Protein AF-A0AAW4ETQ3-F1 (afdb_monomer)

Secondary structure (DSSP, 8-state):
--SHHHHHHHHHHHHHHHHHHHHHHHHHTS--TTGGGTSPTTPPPPP-HHHHHHHHHHHHHHHHHHHHHH-TT--TTHHHHHHHHHHHHHHHHHHHHHHGGG--HHHHHHHHHHHHHHHHHHHHHHHHHHHHHHHHHHHHHHHHHS----

Foldseek 3Di:
DPDVVVVVLVVVLVVLLVVLLVLLQVLLVDDQPLVVVVDDVPDDDDRPVVLSVVLSVVVVVLSVQLCVQQVPVPLVCNLVSLVVNLVVLVVVLVVLVVVPPRDGSSSVSSSVSSVVVNVVSVVVNVVSVVVVVVVVVVVVVVVVVPDDDD

Radius of gyration: 21.85 Å; Cα contacts (8 Å, |Δi|>4): 89; chains: 1; bounding box: 51×23×80 Å

Sequence (150 aa):
MSDRSTRLYYLAAVVIWLAVMAALIHAGTQTDYWMQRWLEPGEVQPYPIRAVAIFALMSTVEIAVVMLIVRPWRWRRLWLRLLIAFALLLTWSVPFAMGAMHQSPVYGAHLLWLLLLDLGLFLALCAVSVIRAWQALRRRASAARGYPSP

Mean predicted aligned error: 6.48 Å

Structure (mmCIF, N/CA/C/O backbone):
data_AF-A0AAW4ETQ3-F1
#
_entry.id   AF-A0AAW4ETQ3-F1
#
loop_
_atom_site.group_PDB
_atom_site.id
_atom_site.type_symbol
_atom_site.label_atom_id
_atom_site.label_alt_id
_atom_site.label_comp_id
_atom_site.label_asym_id
_atom_site.label_entity_id
_atom_site.label_seq_id
_atom_site.pdbx_PDB_ins_code
_atom_site.Cartn_x
_atom_site.Cartn_y
_atom_site.Cartn_z
_atom_site.occupancy
_atom_site.B_iso_or_equiv
_atom_site.auth_seq_id
_atom_site.auth_comp_id
_atom_site.auth_asym_id
_atom_site.auth_atom_id
_atom_site.pdbx_PDB_model_num
ATOM 1 N N . MET A 1 1 ? -27.339 5.009 8.698 1.00 51.59 1 MET A N 1
ATOM 2 C CA . MET A 1 1 ? -26.104 5.782 8.392 1.00 51.59 1 MET A CA 1
ATOM 3 C C . MET A 1 1 ? -25.127 5.011 7.470 1.00 51.59 1 MET A C 1
ATOM 5 O O . MET A 1 1 ? -23.930 5.051 7.715 1.00 51.59 1 MET A O 1
ATOM 9 N N . SER A 1 2 ? -25.580 4.305 6.416 1.00 61.34 2 SER A N 1
ATOM 10 C CA . SER A 1 2 ? -24.779 3.206 5.813 1.00 61.34 2 SER A CA 1
ATOM 11 C C . SER A 1 2 ? -24.360 3.344 4.337 1.00 61.34 2 SER A C 1
ATOM 13 O O . SER A 1 2 ? -23.543 2.543 3.892 1.00 61.34 2 SER A O 1
ATOM 15 N N . ASP A 1 3 ? -24.874 4.308 3.567 1.00 74.12 3 ASP A N 1
ATOM 16 C CA . ASP A 1 3 ? -24.612 4.342 2.113 1.00 74.12 3 ASP A CA 1
ATOM 17 C C . ASP A 1 3 ? -23.419 5.249 1.751 1.00 74.12 3 ASP A C 1
ATOM 19 O O . ASP A 1 3 ? -22.472 4.830 1.092 1.00 74.12 3 ASP A O 1
ATOM 23 N N . ARG A 1 4 ? -23.370 6.474 2.297 1.00 84.75 4 ARG A N 1
ATOM 24 C CA . ARG A 1 4 ? -22.302 7.447 1.993 1.00 84.75 4 ARG A CA 1
ATOM 25 C C . ARG A 1 4 ? -20.900 6.959 2.382 1.00 84.75 4 ARG A C 1
ATOM 27 O O . ARG A 1 4 ? -19.977 7.100 1.592 1.00 84.75 4 ARG A O 1
ATOM 34 N N . SER A 1 5 ? -20.726 6.388 3.574 1.00 83.50 5 SER A N 1
ATOM 35 C CA . SER A 1 5 ? -19.420 5.892 4.043 1.00 83.50 5 SER A CA 1
ATOM 36 C C . SER A 1 5 ? -18.928 4.696 3.229 1.00 83.50 5 SER A C 1
ATOM 38 O O . SER A 1 5 ? -17.747 4.611 2.908 1.00 83.50 5 SER A O 1
ATOM 40 N N . THR A 1 6 ? -19.842 3.805 2.849 1.00 85.88 6 THR A N 1
ATOM 41 C CA . THR A 1 6 ? -19.564 2.664 1.976 1.00 85.88 6 THR A CA 1
ATOM 42 C C . THR A 1 6 ? -19.150 3.134 0.583 1.00 85.88 6 THR A C 1
ATOM 44 O O . THR A 1 6 ? -18.117 2.704 0.080 1.00 85.88 6 THR A O 1
ATOM 47 N N . ARG A 1 7 ? -19.883 4.084 -0.013 1.00 89.44 7 ARG A N 1
ATOM 48 C CA . ARG A 1 7 ? -19.521 4.682 -1.309 1.00 89.44 7 ARG A CA 1
ATOM 49 C C . ARG A 1 7 ? -18.159 5.368 -1.274 1.00 89.44 7 ARG A C 1
ATOM 51 O O . ARG A 1 7 ? -17.353 5.128 -2.163 1.00 89.44 7 ARG A O 1
ATOM 58 N N . LEU A 1 8 ? -17.882 6.168 -0.241 1.00 90.81 8 LEU A N 1
ATOM 59 C CA . LEU A 1 8 ? -16.576 6.814 -0.065 1.00 90.81 8 LEU A CA 1
ATOM 60 C C . LEU A 1 8 ? -15.447 5.788 0.062 1.00 90.81 8 LEU A C 1
ATOM 62 O O . LEU A 1 8 ? -14.371 6.003 -0.480 1.00 90.81 8 LEU A O 1
ATOM 66 N N . TYR A 1 9 ? -15.700 4.662 0.731 1.00 90.38 9 TYR A N 1
ATOM 67 C CA . TYR A 1 9 ? -14.730 3.579 0.850 1.00 90.38 9 TYR A CA 1
ATOM 68 C C . TYR A 1 9 ? -14.402 2.931 -0.501 1.00 90.38 9 TYR A C 1
ATOM 70 O O . TYR A 1 9 ? -13.230 2.783 -0.837 1.00 90.38 9 TYR A O 1
ATOM 78 N N . TYR A 1 10 ? -15.422 2.588 -1.294 1.00 93.19 10 TYR A N 1
ATOM 79 C CA . TYR A 1 10 ? -15.217 2.055 -2.643 1.00 93.19 10 TYR A CA 1
ATOM 80 C C . TYR A 1 10 ? -14.548 3.076 -3.565 1.00 93.19 10 TYR A C 1
ATOM 82 O O . TYR A 1 10 ? -13.638 2.720 -4.304 1.00 93.19 10 TYR A O 1
ATOM 90 N N . LEU A 1 11 ? -14.948 4.346 -3.488 1.00 95.38 11 LEU A N 1
ATOM 91 C CA . LEU A 1 11 ? -14.351 5.413 -4.284 1.00 95.38 11 LEU A CA 1
ATOM 92 C C . LEU A 1 11 ? -12.873 5.613 -3.933 1.00 95.38 11 LEU A C 1
ATOM 94 O O . LEU A 1 11 ? -12.047 5.686 -4.834 1.00 95.38 11 LEU A O 1
ATOM 98 N N . ALA A 1 12 ? -12.525 5.622 -2.644 1.00 94.12 12 ALA A N 1
ATOM 99 C CA . ALA A 1 12 ? -11.133 5.672 -2.208 1.00 94.12 12 ALA A CA 1
ATOM 100 C C . ALA A 1 12 ? -10.337 4.469 -2.733 1.00 94.12 12 ALA A C 1
ATOM 102 O O . ALA A 1 12 ? -9.241 4.652 -3.251 1.00 94.12 12 ALA A O 1
ATOM 103 N N . ALA A 1 13 ? -10.898 3.257 -2.665 1.00 95.06 13 ALA A N 1
ATOM 104 C CA . ALA A 1 13 ? -10.242 2.065 -3.195 1.00 95.06 13 ALA A CA 1
ATOM 105 C C . ALA A 1 13 ? -10.009 2.142 -4.712 1.00 95.06 13 ALA A C 1
ATOM 107 O O . ALA A 1 13 ? -8.928 1.790 -5.170 1.00 95.06 13 ALA A O 1
ATOM 108 N N . VAL A 1 14 ? -10.979 2.645 -5.482 1.00 96.88 14 VAL A N 1
ATOM 109 C CA . VAL A 1 14 ? -10.837 2.842 -6.936 1.00 96.88 14 VAL A CA 1
ATOM 110 C C . VAL A 1 14 ? -9.785 3.904 -7.251 1.00 96.88 14 VAL A C 1
ATOM 112 O O . VAL A 1 14 ? -8.959 3.695 -8.132 1.00 96.88 14 VAL A O 1
ATOM 115 N N . VAL A 1 15 ? -9.773 5.025 -6.525 1.00 97.88 15 VAL A N 1
ATOM 116 C CA . VAL A 1 15 ? -8.762 6.080 -6.708 1.00 97.88 15 VAL A CA 1
ATOM 117 C C . VAL A 1 15 ? -7.362 5.551 -6.399 1.00 97.88 15 VAL A C 1
ATOM 119 O O . VAL A 1 15 ? -6.440 5.777 -7.178 1.00 97.88 15 VAL A O 1
ATOM 122 N N . ILE A 1 16 ? -7.210 4.810 -5.300 1.00 97.00 16 ILE A N 1
ATOM 123 C CA . ILE A 1 16 ? -5.945 4.164 -4.938 1.00 97.00 16 ILE A CA 1
ATOM 124 C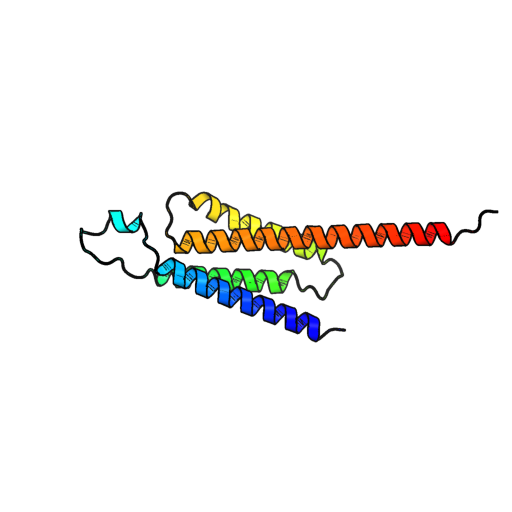 C . ILE A 1 16 ? -5.535 3.164 -6.021 1.00 97.00 16 ILE A C 1
ATOM 126 O O . ILE A 1 16 ? -4.397 3.198 -6.473 1.00 97.00 16 ILE A O 1
ATOM 130 N N . TRP A 1 17 ? -6.461 2.323 -6.487 1.00 98.12 17 TRP A N 1
ATOM 131 C CA . TRP A 1 17 ? -6.200 1.363 -7.558 1.00 98.12 17 TRP A CA 1
ATOM 132 C C . TRP A 1 17 ? -5.702 2.057 -8.831 1.00 98.12 17 TRP A C 1
ATOM 134 O O . TRP A 1 17 ? -4.669 1.669 -9.369 1.00 98.12 17 TRP A O 1
ATOM 144 N N . LEU A 1 18 ? -6.366 3.132 -9.269 1.00 98.31 18 LEU A N 1
ATOM 145 C CA . LEU A 1 18 ? -5.941 3.921 -10.429 1.00 98.31 18 LEU A CA 1
ATOM 146 C C . LEU A 1 18 ? -4.552 4.539 -10.230 1.00 98.31 18 LEU A C 1
ATOM 148 O O . LEU A 1 18 ? -3.737 4.506 -11.150 1.00 98.31 18 LEU A O 1
ATOM 152 N N . ALA A 1 19 ? -4.268 5.068 -9.039 1.00 98.06 19 ALA A N 1
ATOM 153 C CA . ALA A 1 19 ? -2.961 5.629 -8.716 1.00 98.06 19 ALA A CA 1
ATOM 154 C C . ALA A 1 19 ? -1.855 4.564 -8.766 1.00 98.06 19 ALA A C 1
ATOM 156 O O . ALA A 1 19 ? -0.787 4.821 -9.319 1.00 98.06 19 ALA A O 1
ATOM 157 N N . VAL A 1 20 ? -2.1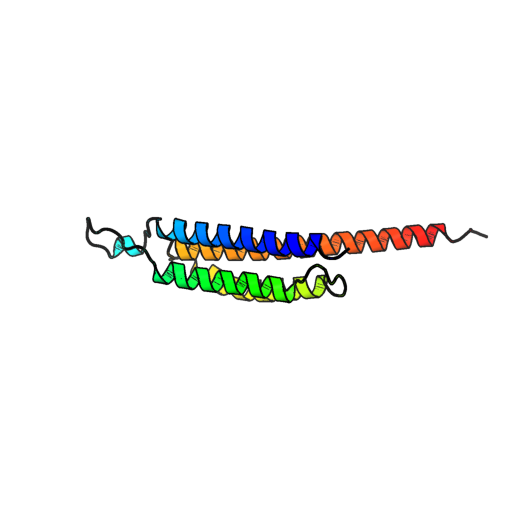21 3.356 -8.258 1.00 97.81 20 VAL A N 1
ATOM 158 C CA . VAL A 1 20 ? -1.181 2.228 -8.328 1.00 97.81 20 VAL A CA 1
ATOM 159 C C . VAL A 1 20 ? -0.955 1.792 -9.774 1.00 97.81 20 VAL A C 1
ATOM 161 O O . VAL A 1 20 ? 0.193 1.638 -10.182 1.00 97.81 20 VAL A O 1
ATOM 164 N N . MET A 1 21 ? -2.014 1.669 -10.582 1.00 98.25 21 MET A N 1
ATOM 165 C CA . MET A 1 21 ? -1.872 1.341 -12.007 1.00 98.25 21 MET A CA 1
ATOM 166 C C . MET A 1 21 ? -1.036 2.387 -12.745 1.00 98.25 21 MET A C 1
ATOM 168 O O . MET A 1 21 ? -0.114 2.033 -13.476 1.00 98.25 21 MET A O 1
ATOM 172 N N . ALA A 1 22 ? -1.308 3.673 -12.516 1.00 98.06 22 ALA A N 1
ATOM 173 C CA . ALA A 1 22 ? -0.535 4.758 -13.108 1.00 98.06 22 ALA A CA 1
ATOM 174 C C . ALA A 1 22 ? 0.939 4.710 -12.675 1.00 98.06 22 ALA A C 1
ATOM 176 O O . ALA A 1 22 ? 1.824 4.845 -13.519 1.00 98.06 22 ALA A O 1
ATOM 177 N N . ALA A 1 23 ? 1.210 4.460 -11.390 1.00 97.69 23 ALA A N 1
ATOM 178 C CA . ALA A 1 23 ? 2.566 4.338 -10.865 1.00 97.69 23 ALA A CA 1
ATOM 179 C C . ALA A 1 23 ? 3.322 3.151 -11.482 1.00 97.69 23 ALA A C 1
ATOM 181 O O . ALA A 1 23 ? 4.473 3.312 -11.878 1.00 97.69 23 ALA A O 1
ATOM 182 N N . LEU A 1 24 ? 2.681 1.986 -11.627 1.00 97.56 24 LEU A N 1
ATOM 183 C CA . LEU A 1 24 ? 3.283 0.803 -12.254 1.00 97.56 24 LEU A CA 1
ATOM 184 C C . LEU A 1 24 ? 3.552 1.017 -13.748 1.00 97.56 24 LEU A C 1
ATOM 186 O O . LEU A 1 24 ? 4.626 0.664 -14.239 1.00 97.56 24 LEU A O 1
ATOM 190 N N . ILE A 1 25 ? 2.605 1.628 -14.468 1.00 97.25 25 ILE A N 1
ATOM 191 C CA . ILE A 1 25 ? 2.768 1.948 -15.891 1.00 97.25 25 ILE A CA 1
ATOM 192 C C . ILE A 1 25 ? 3.922 2.931 -16.079 1.00 97.25 25 ILE A C 1
ATOM 194 O O . ILE A 1 25 ? 4.783 2.698 -16.929 1.00 97.25 25 ILE A O 1
ATOM 198 N N . HIS A 1 26 ? 3.957 3.991 -15.265 1.00 97.19 26 HIS A N 1
ATOM 199 C CA . HIS A 1 26 ? 5.023 4.986 -15.273 1.00 97.19 26 HIS A CA 1
ATOM 200 C C . HIS A 1 26 ? 6.377 4.364 -14.920 1.00 97.19 26 HIS A C 1
ATOM 202 O O . HIS A 1 26 ? 7.357 4.613 -15.616 1.00 97.19 26 HIS A O 1
ATOM 208 N N . ALA A 1 27 ? 6.437 3.494 -13.913 1.00 95.56 27 ALA A N 1
ATOM 209 C CA . ALA A 1 27 ? 7.659 2.780 -13.564 1.00 95.56 27 ALA A CA 1
ATOM 210 C C . ALA A 1 27 ? 8.180 1.924 -14.729 1.00 95.56 27 ALA A C 1
ATOM 212 O O . ALA A 1 27 ? 9.382 1.867 -14.954 1.00 95.56 27 ALA A O 1
ATOM 213 N N . GLY A 1 28 ? 7.296 1.330 -15.538 1.00 93.75 28 GLY A N 1
ATOM 214 C CA . GLY A 1 28 ? 7.698 0.604 -16.748 1.00 93.75 28 GLY A CA 1
ATOM 215 C C . GLY A 1 28 ? 8.356 1.479 -17.824 1.00 93.75 28 GLY A C 1
ATOM 216 O O . GLY A 1 28 ? 9.043 0.949 -18.691 1.00 93.75 28 GLY A O 1
ATOM 217 N N . THR A 1 29 ? 8.158 2.802 -17.779 1.00 92.94 29 THR A N 1
ATOM 218 C CA . THR A 1 29 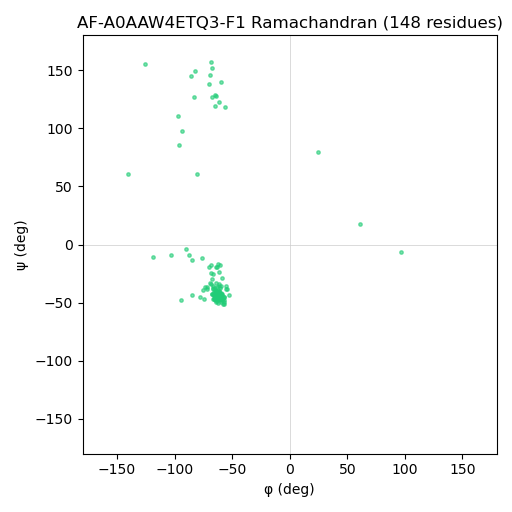? 8.816 3.764 -18.688 1.00 92.94 29 THR A CA 1
ATOM 219 C C . THR A 1 29 ? 10.175 4.244 -18.182 1.00 92.94 29 THR A C 1
ATOM 221 O O . THR A 1 29 ? 10.889 4.928 -18.911 1.00 92.94 29 THR A O 1
ATOM 224 N N . GLN A 1 30 ? 10.536 3.910 -16.941 1.00 92.50 30 GLN A N 1
ATOM 225 C CA . GLN A 1 30 ? 11.814 4.295 -16.359 1.00 92.50 30 GLN A CA 1
ATOM 226 C C . GLN A 1 30 ? 12.921 3.335 -16.798 1.00 92.50 30 GLN A C 1
ATOM 228 O O . GLN A 1 30 ? 12.694 2.143 -17.019 1.00 92.50 30 GLN A O 1
ATOM 233 N N . THR A 1 31 ? 14.137 3.866 -16.892 1.00 88.19 31 THR A N 1
ATOM 234 C CA . THR A 1 31 ? 15.318 3.091 -17.260 1.00 88.19 31 THR A CA 1
ATOM 235 C C . THR A 1 31 ? 15.608 2.023 -16.211 1.00 88.19 31 THR A C 1
ATOM 237 O O . THR A 1 31 ? 15.735 2.316 -15.021 1.00 88.19 31 THR A O 1
ATOM 240 N N . ASP A 1 32 ? 15.752 0.781 -16.662 1.00 89.25 32 ASP A N 1
ATOM 241 C CA . ASP A 1 32 ? 16.200 -0.323 -15.825 1.00 89.25 32 ASP A CA 1
ATOM 242 C C . ASP A 1 32 ? 17.717 -0.470 -15.972 1.00 89.25 32 ASP A C 1
ATOM 244 O O . ASP A 1 32 ? 18.221 -1.094 -16.907 1.00 89.25 32 ASP A O 1
ATOM 248 N N . TYR A 1 33 ? 18.456 0.106 -15.023 1.00 84.25 33 TYR A N 1
ATOM 249 C CA . TYR A 1 33 ? 19.920 0.072 -15.006 1.00 84.25 33 TYR A CA 1
ATOM 250 C C . TYR A 1 33 ? 20.511 -1.336 -14.877 1.00 84.25 33 TYR A C 1
ATOM 252 O O . TYR A 1 33 ? 21.706 -1.514 -15.123 1.00 84.25 33 TYR A O 1
ATOM 260 N N . TRP A 1 34 ? 19.722 -2.331 -14.467 1.00 83.25 34 TRP A N 1
ATOM 261 C CA . TRP A 1 34 ? 20.162 -3.722 -14.435 1.00 83.25 34 TRP A CA 1
ATOM 262 C C . TRP A 1 34 ? 19.982 -4.379 -15.797 1.00 83.25 34 TRP A C 1
ATOM 264 O O . TRP A 1 34 ? 20.910 -5.035 -16.265 1.00 83.25 34 TRP A O 1
ATOM 274 N N . MET A 1 35 ? 18.848 -4.152 -16.463 1.00 83.69 35 MET A N 1
ATOM 275 C CA . MET A 1 35 ? 18.611 -4.653 -17.822 1.00 83.69 35 MET A CA 1
ATOM 276 C C . MET A 1 35 ? 19.531 -3.986 -18.851 1.00 83.69 35 MET A C 1
ATOM 278 O O . MET A 1 35 ? 20.033 -4.653 -19.752 1.00 83.69 35 MET A O 1
ATOM 282 N N . GLN A 1 36 ? 19.833 -2.699 -18.669 1.00 85.00 36 GLN A N 1
ATOM 283 C CA . GLN A 1 36 ? 20.714 -1.934 -19.552 1.00 85.00 36 GLN A CA 1
ATOM 284 C C . GLN A 1 36 ? 22.145 -2.487 -19.628 1.00 85.00 36 GLN A C 1
ATOM 286 O O . GLN A 1 36 ? 22.818 -2.283 -20.630 1.00 85.00 36 GLN A O 1
ATOM 291 N N . ARG A 1 37 ? 22.610 -3.229 -18.613 1.00 84.69 37 ARG A N 1
ATOM 292 C CA . ARG A 1 37 ? 23.937 -3.877 -18.629 1.00 84.69 37 ARG A CA 1
ATOM 293 C C . ARG A 1 37 ? 24.035 -5.044 -19.609 1.00 84.69 37 ARG A C 1
ATOM 295 O O . ARG A 1 37 ? 25.142 -5.456 -19.933 1.00 84.69 37 ARG A O 1
ATOM 302 N N . TRP A 1 38 ? 22.894 -5.596 -20.013 1.00 84.00 38 TRP A N 1
ATOM 303 C CA . TRP A 1 38 ? 22.803 -6.760 -20.894 1.00 84.00 38 TRP A CA 1
ATOM 304 C C . TRP A 1 38 ? 22.430 -6.393 -22.331 1.00 84.00 38 TRP A C 1
ATOM 306 O O . TRP A 1 38 ? 22.462 -7.264 -23.192 1.00 84.00 38 TRP A O 1
ATOM 316 N N . LEU A 1 39 ? 22.053 -5.135 -22.570 1.00 87.56 39 LEU A N 1
ATOM 317 C CA . LEU A 1 39 ? 21.696 -4.610 -23.885 1.00 87.56 39 LEU A CA 1
ATOM 318 C C . LEU A 1 39 ? 22.954 -4.141 -24.621 1.00 87.56 39 LEU A C 1
ATOM 320 O O . LEU A 1 39 ? 23.884 -3.612 -24.001 1.00 87.56 39 LEU A O 1
ATOM 324 N N . GLU A 1 40 ? 22.974 -4.311 -25.941 1.00 88.38 40 GLU A N 1
ATOM 325 C CA . GLU A 1 40 ? 24.057 -3.767 -26.755 1.00 88.38 40 GLU A CA 1
ATOM 326 C C . GLU A 1 40 ? 24.011 -2.225 -26.760 1.00 88.38 40 GLU A C 1
ATOM 328 O O . GLU A 1 40 ? 22.944 -1.615 -26.610 1.00 88.38 40 GLU A O 1
ATOM 333 N N . PRO A 1 41 ? 25.158 -1.541 -26.930 1.00 83.19 41 PRO A N 1
ATOM 334 C CA . PRO A 1 41 ? 25.181 -0.085 -27.013 1.00 83.19 41 PRO A CA 1
ATOM 335 C C . PRO A 1 41 ? 24.273 0.434 -28.140 1.00 83.19 41 PRO A C 1
ATOM 337 O O . PRO A 1 41 ? 24.510 0.166 -29.313 1.00 83.19 41 PRO A O 1
ATOM 340 N N . GLY A 1 42 ? 23.253 1.219 -27.784 1.00 82.31 42 GLY A N 1
ATOM 341 C CA . GLY A 1 42 ? 22.289 1.788 -28.735 1.00 82.31 42 GLY A CA 1
ATOM 342 C C . GLY A 1 42 ? 20.992 0.991 -28.886 1.00 82.31 42 GLY A C 1
ATOM 343 O O . GLY A 1 42 ? 20.060 1.488 -29.520 1.00 82.31 42 GLY A O 1
ATOM 344 N N . GLU A 1 43 ? 20.883 -0.186 -28.266 1.00 87.69 43 GLU A N 1
ATOM 345 C CA . GLU A 1 43 ? 19.611 -0.899 -28.199 1.00 87.69 43 GLU A CA 1
ATOM 346 C C . GLU A 1 43 ? 18.612 -0.191 -27.280 1.00 87.69 43 GLU A C 1
ATOM 348 O O . GLU A 1 43 ? 18.929 0.290 -26.187 1.00 87.69 43 GLU A O 1
ATOM 353 N N . VAL A 1 44 ? 17.361 -0.140 -27.738 1.00 85.06 44 VAL A N 1
ATOM 354 C CA . VAL A 1 44 ? 16.257 0.447 -26.982 1.00 85.06 44 VAL A CA 1
ATOM 355 C C . VAL A 1 44 ? 15.717 -0.588 -26.007 1.00 85.06 44 VAL A C 1
ATOM 357 O O . VAL A 1 44 ? 15.324 -1.687 -26.396 1.00 85.06 44 VAL A O 1
ATOM 360 N N . GLN A 1 45 ? 15.642 -0.211 -24.732 1.00 86.12 45 GLN A N 1
ATOM 361 C CA . GLN A 1 45 ? 15.067 -1.054 -23.694 1.00 86.12 45 GLN A CA 1
ATOM 362 C C . GLN A 1 45 ? 13.583 -1.357 -23.998 1.00 86.12 45 GLN A C 1
ATOM 364 O O . GLN A 1 45 ? 12.782 -0.422 -24.101 1.00 86.12 45 GLN A O 1
ATOM 369 N N . PRO A 1 46 ? 13.173 -2.636 -24.100 1.00 90.44 46 PRO A N 1
ATOM 370 C CA . PRO A 1 46 ? 11.772 -2.978 -24.311 1.00 90.44 46 PRO A CA 1
ATOM 371 C C . PRO A 1 46 ? 10.930 -2.671 -23.067 1.00 90.44 46 PRO A C 1
ATOM 373 O O . PRO A 1 46 ? 11.376 -2.839 -21.928 1.00 90.44 46 PRO A O 1
ATOM 376 N N . TYR A 1 47 ? 9.675 -2.268 -23.282 1.00 91.94 47 TYR A N 1
ATOM 377 C CA . TYR A 1 47 ? 8.735 -2.030 -22.188 1.00 91.94 47 TYR A CA 1
ATOM 378 C C . TYR A 1 47 ? 8.430 -3.341 -21.433 1.00 91.94 47 TYR A C 1
ATOM 380 O O . TYR A 1 47 ? 8.039 -4.331 -22.065 1.00 91.94 47 TYR A O 1
ATOM 388 N N . PRO A 1 48 ? 8.540 -3.383 -20.091 1.00 93.38 48 PRO A N 1
ATOM 389 C CA . PRO A 1 48 ? 8.420 -4.611 -19.307 1.00 93.38 48 PRO A CA 1
ATOM 390 C C . PRO A 1 48 ? 6.951 -5.011 -19.066 1.00 93.38 48 PRO A C 1
ATOM 392 O O . PRO A 1 48 ? 6.500 -5.136 -17.925 1.00 93.38 48 PRO A O 1
ATOM 395 N N . ILE A 1 49 ? 6.191 -5.255 -20.142 1.00 95.06 49 ILE A N 1
ATOM 396 C CA . ILE A 1 49 ? 4.735 -5.484 -20.092 1.00 95.06 49 ILE A CA 1
ATOM 397 C C . ILE A 1 49 ? 4.340 -6.631 -19.155 1.00 95.06 49 ILE A C 1
ATOM 399 O O . ILE A 1 49 ? 3.362 -6.530 -18.418 1.00 95.06 49 ILE A O 1
ATOM 403 N N . ARG A 1 50 ? 5.142 -7.705 -19.125 1.00 94.31 50 ARG A N 1
ATOM 404 C CA . ARG A 1 50 ? 4.905 -8.865 -18.260 1.00 94.31 50 ARG A CA 1
ATOM 405 C C . ARG A 1 50 ? 5.023 -8.501 -16.782 1.00 94.31 50 ARG A C 1
ATOM 407 O O . ARG A 1 50 ? 4.175 -8.912 -15.997 1.00 94.31 50 ARG A O 1
ATOM 414 N N . ALA A 1 51 ? 6.047 -7.734 -16.405 1.00 93.56 51 ALA A N 1
ATOM 415 C CA . ALA A 1 51 ? 6.236 -7.311 -15.020 1.00 93.56 51 ALA A CA 1
ATOM 416 C C . ALA A 1 51 ? 5.102 -6.376 -14.586 1.00 93.56 51 ALA A C 1
ATOM 418 O O . ALA A 1 51 ? 4.493 -6.600 -13.544 1.00 93.56 51 ALA A O 1
ATOM 419 N N . VAL A 1 52 ? 4.762 -5.391 -15.425 1.00 96.75 52 VAL A N 1
ATOM 420 C CA . VAL A 1 52 ? 3.662 -4.452 -15.161 1.00 96.75 52 VAL A CA 1
ATOM 421 C C . VAL A 1 52 ? 2.341 -5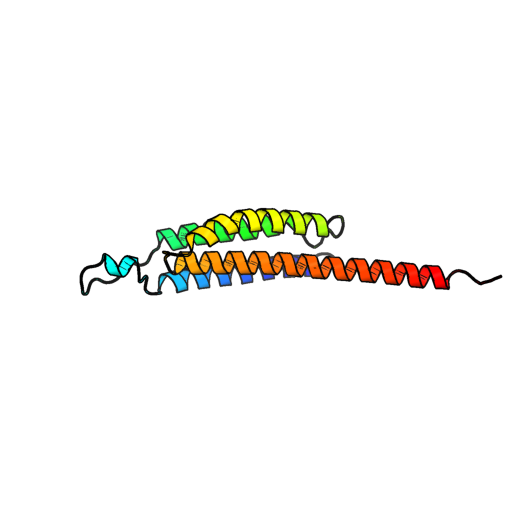.198 -14.973 1.00 96.75 52 VAL A C 1
ATOM 423 O O . VAL A 1 52 ? 1.645 -4.948 -13.996 1.00 96.75 52 VAL A O 1
ATOM 426 N N . ALA A 1 53 ? 2.021 -6.161 -15.842 1.00 97.31 53 ALA A N 1
ATOM 427 C CA . ALA A 1 53 ? 0.790 -6.945 -15.737 1.00 97.31 53 ALA A CA 1
ATOM 428 C C . ALA A 1 53 ? 0.730 -7.803 -14.459 1.00 97.31 53 ALA A C 1
ATOM 430 O O . ALA A 1 53 ? -0.308 -7.846 -13.798 1.00 97.31 53 ALA A O 1
ATOM 431 N N . ILE A 1 54 ? 1.834 -8.465 -14.089 1.00 97.25 54 ILE A N 1
ATOM 432 C CA . ILE A 1 54 ? 1.899 -9.292 -12.872 1.00 97.25 54 ILE A CA 1
ATOM 433 C C . ILE A 1 54 ? 1.713 -8.425 -11.626 1.00 97.25 54 ILE A C 1
ATOM 435 O O . ILE A 1 54 ? 0.872 -8.743 -10.786 1.00 97.25 54 ILE A O 1
ATOM 439 N N . PHE A 1 55 ? 2.452 -7.319 -11.518 1.00 96.88 55 PHE A N 1
ATOM 440 C CA . PHE A 1 55 ? 2.357 -6.436 -10.358 1.00 96.88 55 PHE A CA 1
ATOM 441 C C . PHE A 1 55 ? 1.017 -5.704 -10.293 1.00 96.88 55 PHE A C 1
ATOM 443 O O . PHE A 1 55 ? 0.461 -5.558 -9.212 1.00 96.88 55 PHE A O 1
ATOM 450 N N . ALA A 1 56 ? 0.427 -5.345 -11.435 1.00 97.56 56 ALA A N 1
ATOM 451 C CA . ALA A 1 56 ? -0.925 -4.797 -11.483 1.00 97.56 56 ALA A CA 1
ATOM 452 C C . ALA A 1 56 ? -1.967 -5.790 -10.942 1.00 97.56 56 ALA A C 1
ATOM 454 O O . ALA A 1 56 ? -2.859 -5.421 -10.167 1.00 97.56 56 ALA A O 1
ATOM 455 N N . LEU A 1 57 ? -1.848 -7.067 -11.318 1.00 98.06 57 LEU A N 1
ATOM 456 C CA . LEU A 1 57 ? -2.718 -8.121 -10.807 1.00 98.06 57 LEU A CA 1
ATOM 457 C C . LEU A 1 57 ? -2.515 -8.325 -9.300 1.00 98.06 57 LEU A C 1
ATOM 459 O O . LEU A 1 57 ? -3.500 -8.367 -8.563 1.00 98.06 57 LEU A O 1
ATOM 463 N N . MET A 1 58 ? -1.263 -8.397 -8.839 1.00 97.38 58 MET A N 1
ATOM 464 C CA . MET A 1 58 ? -0.932 -8.517 -7.414 1.00 97.38 58 MET A CA 1
ATOM 465 C C . MET A 1 58 ? -1.523 -7.364 -6.601 1.00 97.38 58 MET A C 1
ATOM 467 O O . MET A 1 58 ? -2.295 -7.615 -5.676 1.00 97.38 58 MET A O 1
ATOM 471 N N . SER A 1 59 ? -1.294 -6.114 -7.009 1.00 96.94 59 SER A N 1
ATOM 472 C CA . SER A 1 59 ? -1.850 -4.947 -6.317 1.00 96.94 59 SER A CA 1
ATOM 473 C C . SER A 1 59 ? -3.380 -4.926 -6.316 1.00 96.94 59 SER A C 1
ATOM 475 O O . SER A 1 59 ? -4.003 -4.515 -5.337 1.00 96.94 59 SER A O 1
ATOM 477 N N . THR A 1 60 ? -4.019 -5.426 -7.378 1.00 97.75 60 THR A N 1
ATOM 478 C CA . THR A 1 60 ? -5.482 -5.580 -7.410 1.00 97.75 60 THR A CA 1
ATOM 479 C C . THR A 1 60 ? -5.959 -6.575 -6.351 1.00 97.75 60 THR A C 1
ATOM 481 O O . THR A 1 60 ? -6.928 -6.302 -5.636 1.00 97.75 60 THR A O 1
ATOM 484 N N . VAL A 1 61 ? -5.269 -7.711 -6.215 1.00 97.50 61 VAL A N 1
ATOM 485 C CA . VAL A 1 61 ? -5.571 -8.725 -5.195 1.00 97.50 61 VAL A CA 1
ATOM 486 C C . VAL A 1 61 ? -5.345 -8.168 -3.791 1.00 97.50 61 VAL A C 1
ATOM 488 O O . VAL A 1 61 ? -6.207 -8.336 -2.932 1.00 97.50 61 VAL A O 1
ATOM 491 N N . GLU A 1 62 ? -4.246 -7.457 -3.555 1.00 97.19 62 GLU A N 1
ATOM 492 C CA . GLU A 1 62 ? -3.926 -6.841 -2.261 1.00 97.19 62 GLU A CA 1
ATOM 493 C C . GLU A 1 62 ? -5.014 -5.855 -1.818 1.00 97.19 62 GLU A C 1
ATOM 495 O O . GLU A 1 62 ? -5.528 -5.949 -0.699 1.00 97.19 62 GLU A O 1
ATOM 500 N N . ILE A 1 63 ? -5.448 -4.966 -2.721 1.00 96.81 63 ILE A N 1
ATOM 501 C CA . ILE A 1 63 ? -6.553 -4.033 -2.460 1.00 96.81 63 ILE A CA 1
ATOM 502 C C . ILE A 1 63 ? -7.839 -4.807 -2.152 1.00 96.81 63 ILE A C 1
ATOM 504 O O . ILE A 1 63 ? -8.511 -4.518 -1.157 1.00 96.81 63 ILE A O 1
ATOM 508 N N . ALA A 1 64 ? -8.177 -5.821 -2.953 1.00 95.94 64 ALA A N 1
ATOM 509 C CA . ALA A 1 64 ? -9.379 -6.626 -2.744 1.00 95.94 64 ALA A CA 1
ATOM 510 C C . ALA A 1 64 ? -9.369 -7.355 -1.387 1.00 95.94 64 ALA A C 1
ATOM 512 O O . ALA A 1 64 ? -10.381 -7.361 -0.676 1.00 95.94 64 ALA A O 1
ATOM 513 N N . VAL A 1 65 ? -8.224 -7.918 -0.990 1.00 95.12 65 VAL A N 1
ATOM 514 C CA . VAL A 1 65 ? -8.026 -8.583 0.306 1.00 95.12 65 VAL A CA 1
ATOM 515 C C . VAL A 1 65 ? -8.223 -7.593 1.453 1.00 95.12 65 VAL A C 1
ATOM 517 O O . VAL A 1 65 ? -8.994 -7.872 2.377 1.00 95.12 65 VAL A O 1
ATOM 520 N N . VAL A 1 66 ? -7.620 -6.403 1.379 1.00 94.81 66 VAL A N 1
ATOM 521 C CA . VAL A 1 66 ? -7.812 -5.348 2.390 1.00 94.81 66 VAL A CA 1
ATOM 522 C C . VAL A 1 66 ? -9.277 -4.939 2.480 1.00 94.81 66 VAL A C 1
ATOM 524 O O . VAL A 1 66 ? -9.833 -4.856 3.580 1.00 94.81 66 VAL A O 1
ATOM 527 N N . MET A 1 67 ? -9.944 -4.759 1.340 1.00 93.56 67 MET A N 1
ATOM 528 C CA . MET A 1 67 ? -11.368 -4.431 1.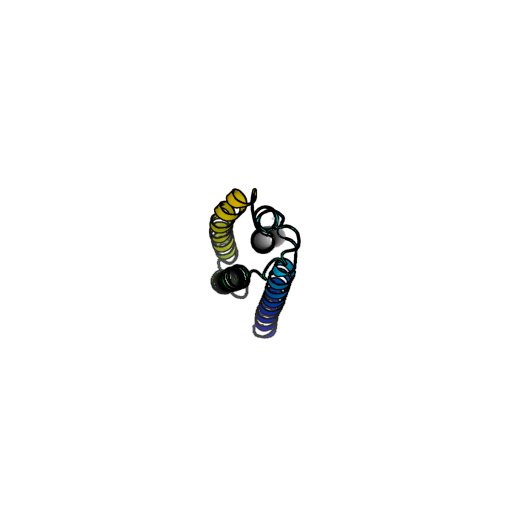301 1.00 93.56 67 MET A CA 1
ATOM 529 C C . MET A 1 67 ? -12.244 -5.490 1.959 1.00 93.56 67 MET A C 1
ATOM 531 O O . MET A 1 67 ? -13.157 -5.173 2.738 1.00 93.56 67 MET A O 1
ATOM 535 N N . LEU A 1 68 ? -11.938 -6.758 1.701 1.00 92.81 68 LEU A N 1
ATOM 536 C CA . LEU A 1 68 ? -12.662 -7.887 2.258 1.00 92.81 68 LEU A CA 1
ATOM 537 C C . LEU A 1 68 ? -12.457 -8.008 3.774 1.00 92.81 68 LEU A C 1
ATOM 539 O O . LEU A 1 68 ? -13.431 -8.239 4.508 1.00 92.81 68 LEU A O 1
ATOM 543 N N . ILE A 1 69 ? -11.219 -7.829 4.245 1.00 92.00 69 ILE A N 1
ATOM 544 C CA . ILE A 1 69 ? -10.850 -8.006 5.651 1.00 92.00 69 ILE A CA 1
ATOM 545 C C . ILE A 1 69 ? -11.266 -6.807 6.492 1.00 92.00 69 ILE A C 1
ATOM 547 O O . ILE A 1 69 ? -11.838 -7.029 7.555 1.00 92.00 69 ILE A O 1
ATOM 551 N N . VAL A 1 70 ? -11.044 -5.563 6.062 1.00 89.81 70 VAL A N 1
ATOM 552 C CA . VAL A 1 70 ? -11.239 -4.385 6.925 1.00 89.81 70 VAL A CA 1
ATOM 553 C C . VAL A 1 70 ? -12.721 -4.073 7.128 1.00 89.81 70 VAL A C 1
ATOM 555 O O . VAL A 1 70 ? -13.143 -3.906 8.272 1.00 89.81 70 VAL A O 1
ATOM 558 N N . ARG A 1 71 ? -13.533 -4.053 6.053 1.00 86.75 71 ARG A N 1
ATOM 559 C CA . ARG A 1 71 ? -14.953 -3.603 6.020 1.00 86.75 71 ARG A CA 1
ATOM 560 C C . ARG A 1 71 ? -15.296 -2.613 7.155 1.00 86.75 71 ARG A C 1
ATOM 562 O O . ARG A 1 71 ? -15.867 -3.042 8.171 1.00 86.75 71 ARG A O 1
ATOM 569 N N . PRO A 1 72 ? -14.948 -1.323 7.010 1.00 80.00 72 PRO A N 1
ATOM 570 C CA . PRO A 1 72 ? -14.909 -0.354 8.113 1.00 80.00 72 PRO A CA 1
ATOM 571 C C . PRO A 1 72 ? -16.267 -0.084 8.779 1.00 80.00 72 PRO A C 1
ATOM 573 O O . PRO A 1 72 ? -16.320 0.349 9.925 1.00 80.00 72 PRO A O 1
ATOM 576 N N . TRP A 1 73 ? -17.380 -0.393 8.109 1.00 81.75 73 TRP A N 1
ATOM 577 C CA . TRP A 1 73 ? -18.734 -0.246 8.659 1.00 81.75 73 TRP A CA 1
ATOM 578 C C . TRP A 1 73 ? -19.053 -1.220 9.805 1.00 81.75 73 TRP A C 1
ATOM 580 O O . TRP A 1 73 ? -19.986 -0.988 10.574 1.00 81.75 73 TRP A O 1
ATOM 590 N N . ARG A 1 74 ? -18.286 -2.306 9.965 1.00 81.69 74 ARG A N 1
ATOM 591 C CA . ARG A 1 74 ? -18.442 -3.244 11.087 1.00 81.69 74 ARG A CA 1
ATOM 592 C C . ARG A 1 74 ? -17.458 -2.900 12.204 1.00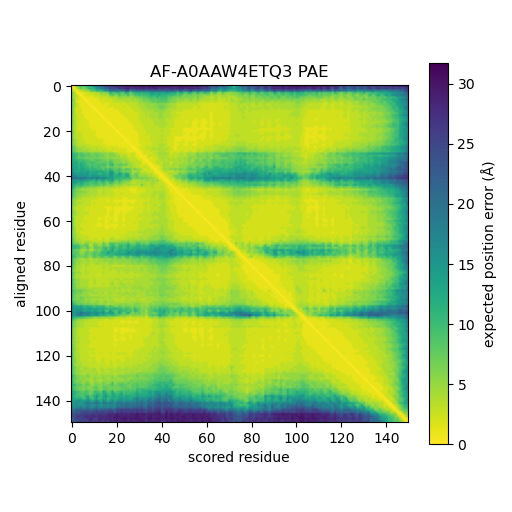 81.69 74 ARG A C 1
ATOM 594 O O . ARG A 1 74 ? -16.397 -3.507 12.319 1.00 81.69 74 ARG A O 1
ATOM 601 N N . TRP A 1 75 ? -17.850 -1.969 13.076 1.00 79.00 75 TRP A N 1
ATOM 602 C CA . TRP A 1 75 ? -17.054 -1.552 14.243 1.00 79.00 75 TRP A CA 1
ATOM 603 C C . TRP A 1 75 ? -16.732 -2.695 15.222 1.00 79.00 75 TRP A C 1
ATOM 605 O O . TRP A 1 75 ? -15.695 -2.682 15.900 1.00 79.00 75 TRP A O 1
ATOM 615 N N . ARG A 1 76 ? -17.599 -3.715 15.296 1.00 81.62 76 ARG A N 1
ATOM 616 C CA . ARG A 1 76 ? -17.373 -4.906 16.124 1.00 81.62 76 ARG A CA 1
ATOM 617 C C . ARG A 1 76 ? -16.152 -5.664 15.596 1.00 81.62 76 ARG A C 1
ATOM 619 O O . ARG A 1 76 ? -16.146 -6.124 14.461 1.00 81.62 76 ARG A O 1
ATOM 626 N N . ARG A 1 77 ? -15.125 -5.803 16.442 1.00 86.19 77 ARG A N 1
ATOM 627 C CA . ARG A 1 77 ? -13.822 -6.424 16.117 1.00 86.19 77 ARG A CA 1
ATOM 628 C C . ARG A 1 77 ? -13.022 -5.731 14.993 1.00 86.19 77 ARG A C 1
ATOM 630 O O . ARG A 1 77 ? -12.075 -6.334 14.505 1.00 86.19 77 ARG A O 1
ATOM 637 N N . LEU A 1 78 ? -13.320 -4.475 14.630 1.00 89.50 78 LEU A N 1
ATOM 638 C CA . LEU A 1 78 ? -12.567 -3.733 13.598 1.00 89.50 78 LEU A CA 1
ATOM 639 C C . LEU A 1 78 ? -11.054 -3.713 13.867 1.00 89.50 78 LEU A C 1
ATOM 641 O O . LEU A 1 78 ? -10.272 -3.976 12.965 1.00 89.50 78 LEU A O 1
ATOM 645 N N . TRP A 1 79 ? -10.657 -3.487 15.121 1.00 92.06 79 TRP A N 1
ATOM 646 C CA . TRP A 1 79 ? -9.252 -3.515 15.537 1.00 92.06 79 TRP A CA 1
ATOM 647 C C . TRP A 1 79 ? -8.562 -4.851 15.214 1.00 92.06 79 TRP A C 1
ATOM 649 O O . TRP A 1 79 ? -7.489 -4.861 14.630 1.00 92.06 79 TRP A O 1
ATOM 659 N N . LEU A 1 80 ? -9.217 -5.983 15.505 1.00 91.81 80 LEU A N 1
ATOM 660 C CA . LEU A 1 80 ? -8.671 -7.311 15.205 1.00 91.81 80 LEU A CA 1
ATOM 661 C C . LEU A 1 80 ? -8.572 -7.548 13.693 1.00 91.81 80 LEU A C 1
ATOM 663 O O . LEU A 1 80 ? -7.618 -8.147 13.226 1.00 91.81 80 LEU A O 1
ATOM 667 N N . ARG A 1 81 ? -9.551 -7.068 12.921 1.00 93.06 81 ARG A N 1
ATOM 668 C CA . ARG A 1 81 ? -9.558 -7.215 11.458 1.00 93.06 81 ARG A CA 1
ATOM 669 C C . ARG A 1 81 ? -8.438 -6.408 10.808 1.00 93.06 81 ARG A C 1
ATOM 671 O O . ARG A 1 81 ? -7.766 -6.923 9.927 1.00 93.06 81 ARG A O 1
ATOM 678 N N . LEU A 1 82 ? -8.216 -5.181 11.277 1.00 92.94 82 LEU A N 1
ATOM 679 C CA . LEU A 1 82 ? -7.073 -4.371 10.866 1.00 92.94 82 LEU A CA 1
ATOM 680 C C . LEU A 1 82 ? -5.746 -5.043 11.241 1.00 92.94 82 LEU A C 1
ATOM 682 O O . LEU A 1 82 ? -4.838 -5.055 10.423 1.00 92.94 82 LEU A O 1
ATOM 686 N N . LEU A 1 83 ? -5.655 -5.658 12.427 1.00 94.00 83 LEU A N 1
ATOM 687 C CA . LEU A 1 83 ? -4.453 -6.373 12.860 1.00 94.00 83 LEU A CA 1
ATOM 688 C C . LEU A 1 83 ? -4.175 -7.593 11.977 1.00 94.00 83 LEU A C 1
ATOM 690 O O . LEU A 1 83 ? -3.038 -7.804 11.578 1.00 94.00 83 LEU A O 1
ATOM 694 N N . ILE A 1 84 ? -5.214 -8.363 11.638 1.00 94.75 84 ILE A N 1
ATOM 695 C CA . ILE A 1 84 ? -5.107 -9.503 10.718 1.00 94.75 84 ILE A CA 1
ATOM 696 C C . ILE A 1 84 ? -4.665 -9.032 9.330 1.00 94.75 84 ILE A C 1
ATOM 698 O O . ILE A 1 84 ? -3.753 -9.623 8.764 1.00 94.75 84 ILE A O 1
ATOM 702 N N . ALA A 1 85 ? -5.283 -7.975 8.789 1.00 94.62 85 ALA A N 1
ATOM 703 C CA . ALA A 1 85 ? -4.902 -7.423 7.488 1.00 94.62 85 ALA A CA 1
ATOM 704 C C . ALA A 1 85 ? -3.441 -6.955 7.484 1.00 94.62 85 ALA A C 1
ATOM 706 O O . ALA A 1 85 ? -2.700 -7.296 6.570 1.00 94.62 85 ALA A O 1
ATOM 707 N N . PHE A 1 86 ? -3.036 -6.224 8.526 1.00 94.81 86 PHE A N 1
ATOM 708 C CA . PHE A 1 86 ? -1.674 -5.727 8.682 1.00 94.81 86 PHE A CA 1
ATOM 709 C C . PHE A 1 86 ? -0.665 -6.868 8.797 1.00 94.81 86 PHE A C 1
ATOM 711 O O . PHE A 1 86 ? 0.301 -6.889 8.056 1.00 94.81 86 PHE A O 1
ATOM 718 N N . ALA A 1 87 ? -0.898 -7.851 9.669 1.00 95.00 87 ALA A N 1
ATOM 719 C CA . ALA A 1 87 ? 0.023 -8.974 9.827 1.00 95.00 87 ALA A CA 1
ATOM 720 C C . ALA A 1 87 ? 0.150 -9.803 8.537 1.00 95.00 87 ALA A C 1
ATOM 722 O O . ALA A 1 87 ? 1.252 -10.210 8.173 1.00 95.00 87 ALA A O 1
ATOM 723 N N . LEU A 1 88 ? -0.967 -10.033 7.836 1.00 95.69 88 LEU A N 1
ATOM 724 C CA . LEU A 1 88 ? -0.983 -10.773 6.576 1.00 95.69 88 LEU A CA 1
ATOM 725 C C . LEU A 1 88 ? -0.180 -10.048 5.491 1.00 95.69 88 LEU A C 1
ATOM 727 O O . LEU A 1 88 ? 0.658 -10.671 4.844 1.00 95.69 88 LEU A O 1
ATOM 731 N N . LEU A 1 89 ? -0.422 -8.748 5.306 1.00 93.88 89 LEU A N 1
ATOM 732 C CA . LEU A 1 89 ? 0.275 -7.972 4.283 1.00 93.88 89 LEU A CA 1
ATOM 733 C C . LEU A 1 89 ? 1.721 -7.676 4.645 1.00 93.88 89 LEU A C 1
ATOM 735 O O . LEU A 1 89 ? 2.574 -7.830 3.787 1.00 93.88 89 LEU A O 1
ATOM 739 N N . LEU A 1 90 ? 2.035 -7.418 5.911 1.00 93.94 90 LEU A N 1
ATOM 740 C CA . LEU A 1 90 ? 3.418 -7.264 6.347 1.00 93.94 90 LEU A CA 1
ATOM 741 C C . LEU A 1 90 ? 4.231 -8.539 6.069 1.00 93.94 90 LEU A C 1
ATOM 743 O O . LEU A 1 90 ? 5.359 -8.469 5.586 1.00 93.94 90 LEU A O 1
ATOM 747 N N . THR A 1 91 ? 3.641 -9.714 6.318 1.00 94.88 91 THR A N 1
ATOM 748 C CA . THR A 1 91 ? 4.260 -11.008 5.976 1.00 94.88 91 THR A CA 1
ATOM 749 C C . THR A 1 91 ? 4.495 -11.137 4.470 1.00 94.88 91 THR A C 1
ATOM 751 O O . THR A 1 91 ? 5.503 -11.702 4.053 1.00 94.88 91 THR A O 1
ATOM 754 N N . TRP A 1 92 ? 3.586 -10.597 3.656 1.00 94.06 92 TRP A N 1
ATOM 755 C CA . TRP A 1 92 ? 3.721 -10.554 2.202 1.00 94.06 92 TRP A CA 1
ATOM 756 C C . TRP A 1 92 ? 4.783 -9.549 1.736 1.00 94.06 92 TRP A C 1
ATOM 758 O O . TRP A 1 92 ? 5.537 -9.858 0.819 1.00 94.06 92 TRP A O 1
ATOM 768 N N . SER A 1 93 ? 4.920 -8.401 2.400 1.00 92.69 93 SER A N 1
ATOM 769 C CA . SER A 1 93 ? 5.887 -7.350 2.069 1.00 92.69 93 SER A CA 1
ATOM 770 C C . SER A 1 93 ? 7.339 -7.745 2.336 1.00 92.69 93 SER A C 1
ATOM 772 O O . SER A 1 93 ? 8.232 -7.324 1.600 1.00 92.69 93 SER A O 1
ATOM 774 N N . VAL A 1 94 ? 7.600 -8.564 3.361 1.00 92.38 94 VAL A N 1
ATOM 775 C CA . VAL A 1 94 ? 8.967 -8.948 3.765 1.00 92.38 94 VAL A CA 1
ATOM 776 C C . VAL A 1 94 ? 9.764 -9.617 2.630 1.00 92.38 94 VAL A C 1
ATOM 778 O O . VAL A 1 94 ? 10.863 -9.137 2.340 1.00 92.38 94 VAL A O 1
ATOM 781 N N . PRO A 1 95 ? 9.254 -10.653 1.930 1.00 91.06 95 PRO A N 1
ATOM 782 C CA . PRO A 1 95 ? 9.937 -11.229 0.771 1.00 91.06 95 PRO A CA 1
ATOM 783 C C . PRO A 1 95 ? 10.287 -10.205 -0.316 1.00 91.06 95 PRO A C 1
ATOM 785 O O . PRO A 1 95 ? 11.375 -10.271 -0.889 1.00 91.06 95 PRO A O 1
ATOM 788 N N . PHE A 1 96 ? 9.403 -9.234 -0.578 1.00 91.00 96 PHE A N 1
ATOM 789 C CA . PHE A 1 96 ? 9.672 -8.190 -1.570 1.00 91.00 96 PHE A CA 1
ATOM 790 C C . PHE A 1 96 ? 10.727 -7.188 -1.090 1.00 91.00 96 PHE A C 1
ATOM 792 O O . PHE A 1 96 ? 11.592 -6.766 -1.854 1.00 91.00 96 PHE A O 1
ATOM 799 N N . ALA A 1 97 ? 10.715 -6.836 0.195 1.00 90.12 97 ALA A N 1
ATOM 800 C CA . ALA A 1 97 ? 11.738 -5.970 0.770 1.00 90.12 97 ALA A CA 1
ATOM 801 C C . ALA A 1 97 ? 13.128 -6.627 0.721 1.00 90.12 97 ALA A C 1
ATOM 803 O O . ALA A 1 97 ? 14.111 -5.970 0.381 1.00 90.12 97 ALA A O 1
ATOM 804 N N . MET A 1 98 ? 13.213 -7.935 0.990 1.00 88.56 98 MET A N 1
ATOM 805 C CA . MET A 1 98 ? 14.468 -8.692 0.899 1.00 88.56 98 MET A CA 1
ATOM 806 C C . MET A 1 98 ? 15.021 -8.744 -0.530 1.00 88.56 98 MET A C 1
ATOM 808 O O . MET A 1 98 ? 16.236 -8.744 -0.722 1.00 88.56 98 MET A O 1
ATOM 812 N N . GLY A 1 99 ? 14.145 -8.762 -1.537 1.00 82.44 99 GLY A N 1
ATOM 813 C CA . GLY A 1 99 ? 14.544 -8.784 -2.941 1.00 82.44 99 GLY A CA 1
ATOM 814 C C . GLY A 1 99 ? 15.031 -7.441 -3.490 1.00 82.44 99 GLY A C 1
ATOM 815 O O . GLY A 1 99 ? 15.615 -7.434 -4.568 1.00 82.44 99 GLY A O 1
ATOM 816 N N . ALA A 1 100 ? 14.853 -6.323 -2.776 1.00 81.00 100 ALA A N 1
ATOM 817 C CA . ALA A 1 100 ? 14.970 -4.958 -3.309 1.00 81.00 100 ALA A CA 1
ATOM 818 C C . ALA A 1 100 ? 16.343 -4.558 -3.890 1.00 81.00 100 ALA A C 1
ATOM 820 O O . ALA A 1 100 ? 16.431 -3.581 -4.628 1.00 81.00 100 ALA A O 1
ATOM 821 N N . MET A 1 101 ? 17.422 -5.282 -3.581 1.00 75.31 101 MET A N 1
ATOM 822 C CA . MET A 1 101 ? 18.786 -4.830 -3.884 1.00 75.31 101 MET A CA 1
ATOM 823 C C . MET A 1 101 ? 19.139 -4.790 -5.386 1.00 75.31 101 MET A C 1
ATOM 825 O O . MET A 1 101 ? 20.040 -4.047 -5.761 1.00 75.31 101 MET A O 1
ATOM 829 N N . HIS A 1 102 ? 18.477 -5.577 -6.244 1.00 73.81 102 HIS A N 1
ATOM 830 C CA . HIS A 1 102 ? 18.821 -5.711 -7.674 1.00 73.81 102 HIS A CA 1
ATOM 831 C C . HIS A 1 102 ? 17.562 -5.798 -8.544 1.00 73.81 102 HIS A C 1
ATOM 833 O O . HIS A 1 102 ? 17.301 -6.826 -9.165 1.00 73.81 102 HIS A O 1
ATOM 839 N N . GLN A 1 103 ? 16.718 -4.768 -8.513 1.00 81.00 103 GLN A N 1
ATOM 840 C CA . GLN A 1 103 ? 15.363 -4.878 -9.055 1.00 81.00 103 GLN A CA 1
ATOM 841 C C . GLN A 1 103 ? 15.028 -3.804 -10.079 1.00 81.00 103 GLN A C 1
ATOM 843 O O . GLN A 1 103 ? 15.596 -2.711 -10.077 1.00 81.00 103 GLN A O 1
ATOM 848 N N . SER A 1 104 ? 14.067 -4.144 -10.937 1.00 90.19 104 SER A N 1
ATOM 849 C CA . SER A 1 104 ? 13.522 -3.241 -11.943 1.00 90.19 104 SER A CA 1
ATOM 850 C C . SER A 1 104 ? 12.719 -2.103 -11.298 1.00 90.19 104 SER A C 1
ATOM 852 O O . SER A 1 104 ? 12.177 -2.264 -10.196 1.00 90.19 104 SER A O 1
ATOM 854 N N . PRO A 1 105 ? 12.552 -0.960 -11.986 1.00 92.88 105 PRO A N 1
ATOM 855 C CA . PRO A 1 105 ? 11.733 0.142 -11.480 1.00 92.88 105 PRO A CA 1
ATOM 856 C C . PRO A 1 105 ? 10.292 -0.273 -11.141 1.00 92.88 105 PRO A C 1
ATOM 858 O O . PRO A 1 105 ? 9.728 0.186 -10.149 1.00 92.88 105 PRO A O 1
ATOM 861 N N . VAL A 1 106 ? 9.702 -1.192 -11.918 1.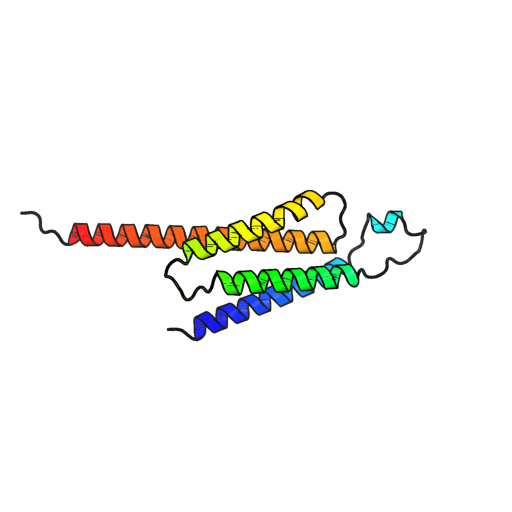00 94.56 106 VAL A N 1
ATOM 862 C CA . VAL A 1 106 ? 8.340 -1.710 -11.685 1.00 94.56 106 VAL A CA 1
ATOM 863 C C . VAL A 1 106 ? 8.251 -2.469 -10.359 1.00 94.56 106 VAL A C 1
ATOM 865 O O . VAL A 1 106 ? 7.299 -2.281 -9.603 1.00 94.56 106 VAL A O 1
ATOM 868 N N . TYR A 1 107 ? 9.260 -3.286 -10.048 1.00 94.75 107 TYR A N 1
ATOM 869 C CA . TYR A 1 107 ? 9.354 -3.964 -8.757 1.00 94.75 107 TYR A CA 1
ATOM 870 C C . TYR A 1 107 ? 9.458 -2.952 -7.613 1.00 94.75 107 TYR A C 1
ATOM 872 O O . TYR A 1 107 ? 8.760 -3.076 -6.608 1.00 94.75 107 TYR A O 1
ATOM 880 N N . GLY A 1 108 ? 10.299 -1.925 -7.777 1.00 93.75 108 GLY A N 1
ATOM 881 C CA . GLY A 1 108 ? 10.448 -0.849 -6.796 1.00 93.75 108 GLY A CA 1
ATOM 882 C C . GLY A 1 108 ? 9.135 -0.107 -6.535 1.00 93.75 108 GLY A C 1
ATOM 883 O O . GLY A 1 108 ? 8.783 0.133 -5.382 1.00 93.75 108 GLY A O 1
ATOM 884 N N . ALA A 1 109 ? 8.368 0.190 -7.587 1.00 96.25 109 ALA A N 1
ATOM 885 C CA . ALA A 1 109 ? 7.053 0.816 -7.468 1.00 96.25 109 ALA A CA 1
ATOM 886 C C . ALA A 1 109 ? 6.047 -0.075 -6.721 1.00 96.25 109 ALA A C 1
ATOM 888 O O . ALA A 1 109 ? 5.315 0.417 -5.862 1.00 96.25 109 ALA A O 1
ATOM 889 N N . HIS A 1 110 ? 6.041 -1.383 -6.993 1.00 96.81 110 HIS A N 1
ATOM 890 C CA . HIS A 1 110 ? 5.203 -2.331 -6.259 1.00 96.81 110 HIS A CA 1
ATOM 891 C C . HIS A 1 110 ? 5.600 -2.437 -4.780 1.00 96.81 110 HIS A C 1
ATOM 893 O O . HIS A 1 110 ? 4.742 -2.429 -3.900 1.00 96.81 110 HIS A O 1
ATOM 899 N N . LEU A 1 111 ? 6.901 -2.493 -4.485 1.00 95.94 111 LEU A N 1
ATOM 900 C CA . LEU A 1 111 ? 7.395 -2.509 -3.109 1.00 95.94 111 LEU A CA 1
ATOM 901 C C . LEU A 1 111 ? 7.016 -1.222 -2.364 1.00 95.94 111 LEU A C 1
ATOM 903 O O . LEU A 1 111 ? 6.554 -1.285 -1.228 1.00 95.94 111 LEU A O 1
ATOM 907 N N . LEU A 1 112 ? 7.156 -0.057 -3.002 1.00 95.69 112 LEU A N 1
ATOM 908 C CA . LEU A 1 112 ? 6.716 1.213 -2.424 1.00 95.69 112 LEU A CA 1
ATOM 909 C C . LEU A 1 112 ? 5.213 1.194 -2.122 1.00 95.69 112 LEU A C 1
ATOM 911 O O . LEU A 1 112 ? 4.798 1.629 -1.048 1.00 95.69 112 LEU A O 1
ATOM 915 N N . TRP A 1 113 ? 4.406 0.671 -3.046 1.00 97.25 113 TRP A N 1
ATOM 916 C CA . TRP A 1 113 ? 2.973 0.479 -2.841 1.00 97.25 113 TRP A CA 1
ATOM 917 C C . TRP A 1 113 ? 2.680 -0.391 -1.608 1.00 97.25 113 TRP A C 1
ATOM 919 O O . TRP A 1 113 ? 1.908 0.030 -0.745 1.00 97.25 113 TRP A O 1
ATOM 929 N 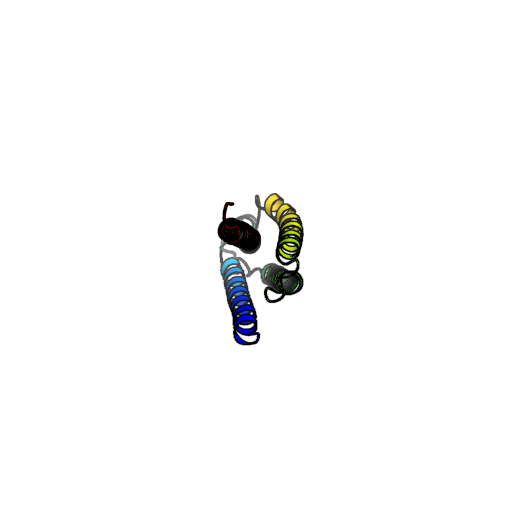N . LEU A 1 114 ? 3.339 -1.545 -1.476 1.00 97.00 114 LEU A N 1
ATOM 930 C CA . LEU A 1 114 ? 3.202 -2.429 -0.314 1.00 97.00 114 LEU A CA 1
ATOM 931 C C . LEU A 1 114 ? 3.542 -1.719 1.003 1.00 97.00 114 LEU A C 1
ATOM 933 O O . LEU A 1 114 ? 2.775 -1.787 1.961 1.00 97.00 114 LEU A O 1
ATOM 937 N N . LEU A 1 115 ? 4.644 -0.965 1.039 1.00 96.19 115 LEU A N 1
ATOM 938 C CA . LEU A 1 115 ? 5.050 -0.212 2.229 1.00 96.19 115 LEU A CA 1
ATOM 939 C C . LEU A 1 115 ? 4.040 0.881 2.600 1.00 96.19 115 LEU A C 1
ATOM 941 O O . LEU A 1 115 ? 3.742 1.080 3.779 1.00 96.19 115 LEU A O 1
ATOM 945 N N . LEU A 1 116 ? 3.487 1.585 1.607 1.00 97.38 116 LEU A N 1
ATOM 946 C CA . LEU A 1 116 ? 2.428 2.573 1.826 1.00 97.38 116 LEU A CA 1
ATOM 947 C C . LEU A 1 116 ? 1.143 1.916 2.338 1.00 97.38 116 LEU A C 1
ATOM 949 O O . LEU A 1 116 ? 0.462 2.485 3.196 1.00 97.38 116 LEU A O 1
ATOM 953 N N . LEU A 1 117 ? 0.821 0.723 1.841 1.00 96.31 117 LEU A N 1
ATOM 954 C CA . LEU A 1 117 ? -0.331 -0.052 2.283 1.00 96.31 117 LEU A CA 1
ATOM 955 C C . LEU A 1 117 ? -0.176 -0.509 3.741 1.00 96.31 117 LEU A C 1
ATOM 957 O O . LEU A 1 117 ? -1.089 -0.299 4.546 1.00 96.31 117 LEU A O 1
ATOM 961 N N . ASP A 1 118 ? 0.990 -1.048 4.100 1.00 96.31 118 ASP A N 1
ATOM 962 C CA . ASP A 1 118 ? 1.330 -1.443 5.471 1.00 96.31 118 ASP A CA 1
ATOM 963 C C . ASP A 1 118 ? 1.298 -0.243 6.424 1.00 96.31 118 ASP A C 1
ATOM 965 O O . ASP A 1 118 ? 0.673 -0.303 7.489 1.00 96.31 118 ASP A O 1
ATOM 969 N N . LEU A 1 119 ? 1.899 0.882 6.020 1.00 97.44 119 LEU A N 1
ATOM 970 C CA . LEU A 1 119 ? 1.853 2.131 6.777 1.00 97.44 119 LEU A CA 1
ATOM 971 C C . LEU A 1 119 ? 0.408 2.612 6.967 1.00 97.44 119 LEU A C 1
ATOM 973 O O . LEU A 1 119 ? 0.021 2.985 8.075 1.00 97.44 119 LEU A O 1
ATOM 977 N N . GLY A 1 120 ? -0.415 2.569 5.918 1.00 95.75 120 GLY A N 1
ATOM 978 C CA . GLY A 1 120 ? -1.827 2.945 5.982 1.00 95.75 120 GLY A CA 1
ATOM 979 C C . GLY A 1 120 ? -2.626 2.084 6.965 1.00 95.75 120 GLY A C 1
ATOM 980 O O . GLY A 1 120 ? -3.403 2.613 7.769 1.00 95.75 120 GLY A O 1
ATOM 981 N N . LEU A 1 121 ? -2.408 0.766 6.959 1.00 95.25 121 LEU A N 1
ATOM 982 C CA . LEU A 1 121 ? -3.037 -0.159 7.908 1.00 95.25 121 LEU A CA 1
ATOM 983 C C . LEU A 1 121 ? -2.572 0.081 9.346 1.00 95.25 121 LEU A C 1
ATOM 985 O O . LEU A 1 121 ? -3.399 0.084 10.265 1.00 95.25 121 LEU A O 1
ATOM 989 N N . PHE A 1 122 ? -1.281 0.338 9.543 1.00 96.25 122 PHE A N 1
ATOM 990 C CA . PHE A 1 122 ? -0.723 0.677 10.847 1.00 96.25 122 PHE A CA 1
ATOM 991 C C . PHE A 1 122 ? -1.308 1.986 11.398 1.00 96.25 122 PHE A C 1
ATOM 993 O O . PHE A 1 122 ? -1.772 2.035 12.540 1.00 96.25 122 PHE A O 1
ATOM 1000 N N . LEU A 1 123 ? -1.385 3.036 10.576 1.00 96.88 123 LEU A N 1
ATOM 1001 C CA . LEU A 1 123 ? -2.005 4.306 10.963 1.00 96.88 123 LEU A CA 1
ATOM 1002 C C . LEU A 1 123 ? -3.490 4.130 11.310 1.00 96.88 123 LEU A C 1
ATOM 1004 O O . LEU A 1 123 ? -3.963 4.683 12.308 1.00 96.88 123 LEU A O 1
ATOM 1008 N N . ALA A 1 124 ? -4.223 3.309 10.552 1.00 93.38 124 ALA A N 1
ATOM 1009 C CA . ALA A 1 124 ? -5.612 2.980 10.859 1.00 93.38 124 ALA A CA 1
ATOM 1010 C C . ALA A 1 124 ? -5.752 2.229 12.199 1.00 93.38 124 ALA A C 1
ATOM 1012 O O . ALA A 1 124 ? -6.657 2.533 12.985 1.00 93.38 124 ALA A O 1
ATOM 1013 N N . LEU A 1 125 ? -4.850 1.286 12.497 1.00 94.12 125 LEU A N 1
ATOM 1014 C CA . LEU A 1 125 ? -4.787 0.599 13.793 1.00 94.12 125 LEU A CA 1
ATOM 1015 C C . LEU A 1 125 ? -4.560 1.575 14.946 1.00 94.12 125 LEU A C 1
ATOM 1017 O O . LEU A 1 125 ? -5.284 1.522 15.949 1.00 94.12 125 LEU A O 1
ATOM 1021 N N . CYS A 1 126 ? -3.597 2.483 14.797 1.00 94.56 126 CYS A N 1
ATOM 1022 C CA . CYS A 1 126 ? -3.298 3.521 15.778 1.00 94.56 126 CYS A CA 1
ATOM 1023 C C . CYS A 1 126 ? -4.515 4.423 16.017 1.00 94.56 126 CYS A C 1
ATOM 1025 O O . CYS A 1 126 ? -4.944 4.584 17.161 1.00 94.56 126 CYS A O 1
ATOM 1027 N N . ALA A 1 127 ? -5.150 4.922 14.952 1.00 93.38 127 ALA A N 1
ATOM 1028 C CA . ALA A 1 127 ? -6.341 5.763 15.051 1.00 93.38 127 ALA A CA 1
ATOM 1029 C C . ALA A 1 127 ? -7.493 5.057 15.789 1.00 93.38 127 ALA A C 1
ATOM 1031 O O . ALA A 1 127 ? -8.077 5.615 16.721 1.00 93.38 127 ALA A O 1
ATOM 1032 N N . VAL A 1 128 ? -7.794 3.799 15.439 1.00 91.44 128 VAL A N 1
ATOM 1033 C CA . VAL A 1 128 ? -8.842 3.016 16.120 1.00 91.44 128 VAL A CA 1
ATOM 1034 C C . VAL A 1 128 ? -8.498 2.776 17.593 1.00 91.44 128 VAL A C 1
ATOM 1036 O O . VAL A 1 128 ? -9.395 2.800 18.441 1.00 91.44 128 VAL A O 1
ATOM 1039 N N . SER A 1 129 ? -7.221 2.569 17.916 1.00 91.25 129 SER A N 1
ATOM 1040 C CA . SER A 1 129 ? -6.753 2.371 19.294 1.00 91.25 129 SER A CA 1
ATOM 1041 C C . SER A 1 129 ? -6.932 3.638 20.134 1.00 91.25 129 SER A C 1
ATOM 1043 O O . SER A 1 129 ? -7.524 3.573 21.214 1.00 91.25 129 SER A O 1
ATOM 1045 N N . VAL A 1 130 ? -6.528 4.797 19.604 1.00 93.38 130 VAL A N 1
ATOM 1046 C CA . VAL A 1 130 ? -6.708 6.108 20.251 1.00 93.38 130 VAL A CA 1
ATOM 1047 C C . VAL A 1 130 ? -8.190 6.409 20.474 1.00 93.38 130 VAL A C 1
ATOM 1049 O O . VAL A 1 130 ? -8.588 6.756 21.586 1.00 93.38 130 VAL A O 1
ATOM 1052 N N . ILE A 1 131 ? -9.038 6.203 19.460 1.00 90.94 131 ILE A N 1
ATOM 1053 C CA . ILE A 1 131 ? -10.489 6.430 19.571 1.00 90.94 131 ILE A CA 1
ATOM 1054 C C . ILE A 1 131 ? -11.098 5.548 20.668 1.00 90.94 131 ILE A C 1
ATOM 1056 O O . ILE A 1 131 ? -11.910 6.021 21.467 1.00 90.94 131 ILE A O 1
ATOM 1060 N N . ARG A 1 132 ? -10.707 4.270 20.744 1.00 88.56 132 ARG A N 1
ATOM 1061 C CA . ARG A 1 132 ? -11.198 3.351 21.783 1.00 88.56 132 ARG A CA 1
ATOM 1062 C C . ARG A 1 132 ? -10.739 3.757 23.180 1.00 88.56 132 ARG A C 1
ATOM 1064 O O . ARG A 1 132 ? -11.561 3.754 24.097 1.00 88.56 132 ARG A O 1
ATOM 1071 N N . ALA A 1 133 ? -9.472 4.134 23.338 1.00 89.81 133 ALA A N 1
ATOM 1072 C CA . ALA A 1 133 ? -8.936 4.616 24.608 1.00 89.81 133 ALA A CA 1
ATOM 1073 C C . ALA A 1 133 ? -9.669 5.884 25.074 1.00 89.81 133 ALA A C 1
ATOM 1075 O O . ALA A 1 133 ? -10.130 5.956 26.215 1.00 89.81 133 ALA A O 1
ATOM 1076 N N . TRP A 1 134 ? -9.887 6.835 24.163 1.00 91.25 134 TRP A N 1
ATOM 1077 C CA . TRP A 1 134 ? -10.635 8.063 24.432 1.00 91.25 134 TRP A CA 1
ATOM 1078 C C . TRP A 1 134 ? -12.086 7.785 24.845 1.00 91.25 134 TRP A C 1
ATOM 1080 O O . TRP A 1 134 ? -12.593 8.355 25.813 1.00 91.25 134 TRP A O 1
ATOM 1090 N N . GLN A 1 135 ? -12.777 6.884 24.140 1.00 88.88 135 GLN A N 1
ATOM 1091 C CA . GLN A 1 135 ? -14.143 6.485 24.489 1.00 88.88 135 GLN A CA 1
ATOM 1092 C C . GLN A 1 135 ? -14.211 5.811 25.865 1.00 88.88 135 GLN A C 1
ATOM 1094 O O . GLN A 1 135 ? -15.144 6.079 26.623 1.00 88.88 135 GLN A O 1
ATOM 1099 N N . ALA A 1 136 ? -13.236 4.965 26.207 1.00 88.50 136 ALA A N 1
ATOM 1100 C CA . ALA A 1 136 ? -13.155 4.336 27.522 1.00 88.50 136 ALA A CA 1
ATOM 1101 C C . ALA A 1 136 ? -12.913 5.369 28.634 1.00 88.50 136 ALA A C 1
ATOM 1103 O O . ALA A 1 136 ? -13.594 5.329 29.661 1.00 88.50 136 ALA A O 1
ATOM 1104 N N . LEU A 1 137 ? -12.013 6.332 28.408 1.00 90.12 137 LEU A N 1
ATOM 1105 C CA . LEU A 1 137 ? -11.736 7.416 29.351 1.00 90.12 137 LEU A CA 1
ATOM 1106 C C . LEU A 1 137 ? -12.979 8.281 29.597 1.00 90.12 137 LEU A C 1
ATOM 1108 O O . LEU A 1 137 ? -13.342 8.524 30.747 1.00 90.12 137 LEU A O 1
ATOM 1112 N N . ARG A 1 138 ? -13.6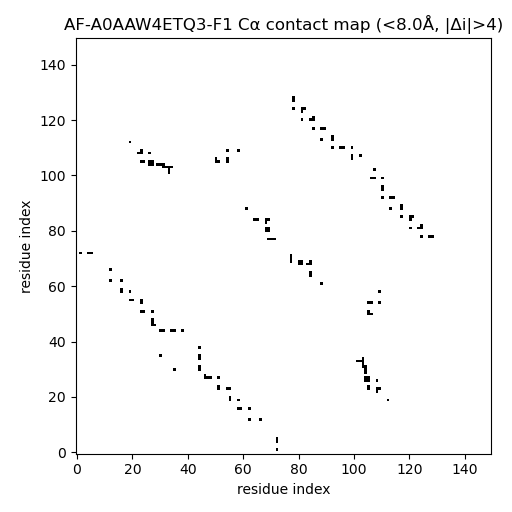92 8.676 28.531 1.00 89.19 138 ARG A N 1
ATOM 1113 C CA . ARG A 1 138 ? -14.947 9.438 28.654 1.00 89.19 138 ARG A CA 1
ATOM 1114 C C . ARG A 1 138 ? -16.011 8.676 29.438 1.00 89.19 138 ARG A C 1
ATOM 1116 O O . ARG A 1 138 ? -16.651 9.269 30.297 1.00 89.19 138 ARG A O 1
ATOM 1123 N N . ARG A 1 139 ? -16.177 7.370 29.192 1.00 86.81 139 ARG A N 1
ATOM 1124 C CA . ARG A 1 139 ? -17.132 6.535 29.945 1.00 86.81 139 ARG A CA 1
ATOM 1125 C C . ARG A 1 139 ? -16.793 6.485 31.436 1.00 86.81 139 ARG A C 1
ATOM 1127 O O . ARG A 1 139 ? -17.695 6.628 32.253 1.00 86.81 139 ARG A O 1
ATOM 1134 N N . ARG A 1 140 ? -15.510 6.344 31.788 1.00 85.06 140 ARG A N 1
ATOM 1135 C CA . ARG A 1 140 ? -15.045 6.371 33.188 1.00 85.06 140 ARG A CA 1
ATOM 1136 C C . ARG A 1 140 ? -15.293 7.731 33.849 1.00 85.06 140 ARG A C 1
ATOM 1138 O O . ARG A 1 140 ? -15.817 7.776 34.954 1.00 85.06 140 ARG A O 1
ATOM 1145 N N . ALA A 1 141 ? -14.997 8.829 33.154 1.00 80.81 141 ALA A N 1
ATOM 1146 C CA . ALA A 1 141 ? -15.223 10.186 33.659 1.00 80.81 141 ALA A CA 1
ATOM 1147 C C . ALA A 1 141 ? -16.716 10.546 33.815 1.00 80.81 141 ALA A C 1
ATOM 1149 O O . ALA A 1 141 ? -17.066 11.366 34.662 1.00 80.81 141 ALA A O 1
ATOM 1150 N N . SER A 1 142 ? -17.596 9.959 32.998 1.00 78.50 142 SER A N 1
ATOM 1151 C CA . SER A 1 142 ? -19.052 10.078 33.152 1.00 78.50 142 SER A CA 1
ATOM 1152 C C . SER A 1 142 ? -19.584 9.216 34.299 1.00 78.50 142 SER A C 1
ATOM 1154 O O . SER A 1 142 ? -20.430 9.686 35.049 1.00 78.50 142 SER A O 1
ATOM 1156 N N . ALA A 1 143 ? -19.062 7.997 34.483 1.00 75.38 143 ALA A N 1
ATOM 1157 C CA . ALA A 1 143 ? -19.431 7.132 35.606 1.00 75.38 143 ALA A CA 1
ATOM 1158 C C . ALA A 1 143 ? -19.014 7.730 36.963 1.00 75.38 143 ALA A C 1
ATOM 1160 O O . ALA A 1 143 ? -19.794 7.699 37.908 1.00 75.38 143 ALA A O 1
ATOM 1161 N N . ALA A 1 144 ? -17.833 8.353 37.039 1.00 72.25 144 ALA A N 1
ATOM 1162 C CA . ALA A 1 144 ? -17.355 9.036 38.244 1.00 72.25 144 ALA A CA 1
ATOM 1163 C C . ALA A 1 144 ? -18.181 10.285 38.616 1.00 72.25 144 ALA A C 1
ATOM 1165 O O . ALA A 1 144 ? -18.236 10.653 39.781 1.00 72.25 144 ALA A O 1
ATOM 1166 N N . ARG A 1 145 ? -18.844 10.930 37.643 1.00 68.06 145 ARG A N 1
ATOM 1167 C CA . ARG A 1 145 ? -19.738 12.081 37.874 1.00 68.06 145 ARG A CA 1
ATOM 1168 C C . ARG A 1 145 ? -21.171 11.695 38.258 1.00 68.06 145 ARG A C 1
ATOM 1170 O O . ARG A 1 145 ? -21.927 12.566 38.668 1.00 68.06 145 ARG A O 1
ATOM 1177 N N . GLY A 1 146 ? -21.552 10.428 38.095 1.00 61.56 146 GLY A N 1
ATOM 1178 C CA . GLY A 1 146 ? -22.894 9.922 38.402 1.00 61.56 146 GLY A CA 1
ATOM 1179 C C . GLY A 1 146 ? -23.081 9.412 39.834 1.00 61.56 146 GLY A C 1
ATOM 1180 O O . GLY A 1 146 ? -24.193 9.028 40.177 1.00 61.56 146 GLY A O 1
ATOM 1181 N N . TYR A 1 147 ? -22.028 9.395 40.658 1.00 53.88 147 TYR A N 1
ATOM 1182 C CA . TYR A 1 147 ? -22.119 9.079 42.084 1.00 53.88 147 TYR A CA 1
ATOM 1183 C C . TYR A 1 147 ? -22.176 10.382 42.897 1.00 53.88 147 TYR A C 1
ATOM 1185 O O . TYR A 1 147 ? -21.164 11.085 42.949 1.00 53.88 147 TYR A O 1
ATOM 1193 N N . PRO A 1 148 ? -23.311 10.726 43.535 1.00 53.09 148 PRO A N 1
ATOM 1194 C CA . PRO A 1 148 ? -23.296 11.706 44.607 1.00 53.09 148 PRO A CA 1
ATOM 1195 C C . PRO A 1 148 ? -22.544 11.096 45.796 1.00 53.09 148 PRO A C 1
ATOM 1197 O O . PRO A 1 148 ? -22.829 9.975 46.217 1.00 53.09 148 PRO A O 1
ATOM 1200 N N . SER A 1 149 ? -21.538 11.814 46.286 1.00 59.06 149 SER A N 1
ATOM 1201 C CA . SER A 1 149 ? -20.881 11.537 47.565 1.00 59.06 149 SER A CA 1
ATOM 1202 C C . SER A 1 149 ? -21.903 11.620 48.714 1.00 59.06 149 SER A C 1
ATOM 1204 O O . SER A 1 149 ? -22.757 12.509 48.648 1.00 59.06 149 SER A O 1
ATOM 1206 N N . PRO A 1 150 ? -21.844 10.711 49.710 1.00 59.38 150 PRO A N 1
ATOM 1207 C CA . PRO A 1 150 ? -22.746 10.702 50.864 1.00 59.38 150 PRO A CA 1
ATOM 1208 C C . PRO A 1 150 ? -22.584 11.931 51.764 1.00 59.38 150 PRO A C 1
ATOM 1210 O O . PRO A 1 150 ? -21.482 12.529 51.759 1.00 59.38 150 PRO A O 1
#

pLDDT: mean 89.56, std 9.5, range [51.59, 98.31]

Solvent-accessible surface area (backbone atoms only — not comparable to full-atom values): 8485 Å² total; per-residue (Å²): 142,70,59,68,65,52,50,51,50,53,50,50,51,51,52,50,49,51,50,51,47,52,47,30,56,53,24,41,74,49,85,39,76,71,62,56,73,76,49,60,94,88,62,78,84,76,71,51,59,68,60,41,52,53,52,49,51,49,54,51,49,52,53,50,51,46,55,69,50,41,47,80,89,45,68,79,63,31,67,58,30,35,49,51,46,34,54,55,49,48,63,59,40,50,65,51,62,73,55,57,86,80,63,47,45,38,56,51,44,51,49,52,50,46,54,52,49,43,49,50,37,49,51,50,46,51,52,54,50,53,53,50,52,50,54,51,52,52,52,52,58,52,56,64,69,71,57,82,81,132